Protein AF-0000000074132620 (afdb_homodimer)

Organism: Ligilactobacillus salivarius (strain UCC118) (NCBI:txid362948)

Nearest PDB structures (foldseek):
  7tdz-assembly1_U  TM=5.163E-01  e=5.380E+00  Xenopus laevis

Radius of gyration: 16.06 Å; Cα contacts (8 Å, |Δi|>4): 235; chains: 2; bounding box: 28×54×44 Å

Sequence (168 aa):
MLFGHILFGTMALIGAFLLEVGFRKDFQELNLIQRLGIIFTIVGMFATVAMGIYLAGNVLSAAFVAVIGILLVGFLVVPSKAKNMLFGHILFGTMALIGAFLLEVGFRKDFQELNLIQRLGIIFTIVGMFATVAMGIYLAGNVLSAAFVAVIGILLVGFLVVPSKAKN

Secondary structure (DSSP, 8-state):
-HHHHHHHHHHHHHHHHHHHHHHTTTGGGS-HHHHHHHHHHHHHHHHHHHHHHHHTT-HHHHHHHHHHHHHHHHHHHSPP----/-HHHHHHHHHHHHHHHHHHHHHHTTTGGGS-HHHHHHHHHHHHHHHHHHHHHHHHTT-HHHHHHHHHHHHHHHHHHHSPP----

pLDDT: mean 94.24, std 10.62, range [35.78, 98.88]

Solvent-accessible surface area (backbone atoms only — not comparable to full-atom values): 8338 Å² total; per-residue (Å²): 110,68,64,56,28,52,51,22,45,48,38,20,52,52,8,44,52,29,38,44,68,47,34,30,82,48,42,88,75,47,53,71,52,37,47,48,8,54,48,32,27,40,49,10,46,25,49,18,52,18,42,50,36,38,74,73,67,39,57,67,63,13,51,52,40,38,50,51,34,52,48,52,52,51,58,36,74,42,80,58,82,71,84,124,109,67,63,54,28,54,51,22,45,48,38,20,52,52,9,43,52,29,39,45,68,47,34,30,84,48,43,88,75,47,54,71,54,38,46,49,8,53,49,32,27,40,48,11,46,26,48,18,53,17,42,50,35,37,74,73,67,39,57,68,62,14,50,52,41,37,51,52,33,53,50,52,53,51,56,38,72,41,80,58,84,70,85,125

Structure (mmCIF, N/CA/C/O backbone):
data_AF-0000000074132620-model_v1
#
loop_
_entity.id
_entity.type
_entity.pdbx_description
1 polymer 'Na+-transporting malonate decarboxylase, carboxybiotin decarboxylase subunit, madB'
#
loop_
_atom_site.group_PDB
_atom_site.id
_atom_site.type_symbol
_atom_site.label_atom_id
_atom_site.label_alt_id
_atom_site.label_comp_id
_atom_site.label_asym_id
_atom_site.label_entity_id
_atom_site.label_seq_id
_atom_site.pdbx_PDB_ins_code
_atom_site.Cartn_x
_atom_site.Cartn_y
_atom_site.Cartn_z
_atom_site.occupancy
_atom_site.B_iso_or_equiv
_atom_site.auth_seq_id
_atom_site.auth_comp_id
_atom_site.auth_asym_id
_atom_site.auth_atom_id
_atom_site.pdbx_PDB_model_num
ATOM 1 N N . MET A 1 1 ? -12.086 -15.453 -9.445 1 79.12 1 MET A N 1
ATOM 2 C CA . MET A 1 1 ? -11.281 -15.203 -8.25 1 79.12 1 MET A CA 1
ATOM 3 C C . MET A 1 1 ? -9.969 -14.531 -8.609 1 79.12 1 MET A C 1
ATOM 5 O O . MET A 1 1 ? -9.602 -13.508 -8.023 1 79.12 1 MET A O 1
ATOM 9 N N . LEU A 1 2 ? -9.391 -14.812 -9.664 1 83.94 2 LEU A N 1
ATOM 10 C CA . LEU A 1 2 ? -8.188 -14.164 -10.18 1 83.94 2 LEU A CA 1
ATOM 11 C C . LEU A 1 2 ? -8.469 -12.711 -10.531 1 83.94 2 LEU A C 1
ATOM 13 O O . LEU A 1 2 ? -7.656 -11.828 -10.242 1 83.94 2 LEU A O 1
ATOM 17 N N . PHE A 1 3 ? -9.609 -12.508 -11 1 90.69 3 PHE A N 1
ATOM 18 C CA . PHE A 1 3 ? -9.984 -11.148 -11.375 1 90.69 3 PHE A CA 1
ATOM 19 C C . PHE A 1 3 ? -9.992 -10.227 -10.156 1 90.69 3 PHE A C 1
ATOM 21 O O . PHE A 1 3 ? -9.539 -9.086 -10.234 1 90.69 3 PHE A O 1
ATOM 28 N N . GLY A 1 4 ? -10.492 -10.695 -9.055 1 91.38 4 GLY A N 1
ATOM 29 C CA . GLY A 1 4 ? -10.516 -9.906 -7.832 1 91.38 4 GLY A CA 1
ATOM 30 C C . GLY A 1 4 ? -9.125 -9.547 -7.324 1 91.38 4 GLY A C 1
ATOM 31 O O . GLY A 1 4 ? -8.891 -8.422 -6.879 1 91.38 4 GLY A O 1
ATOM 32 N N . HIS A 1 5 ? -8.25 -10.508 -7.461 1 92.25 5 HIS A N 1
ATOM 33 C CA . HIS A 1 5 ? -6.871 -10.266 -7.059 1 92.25 5 HIS A CA 1
ATOM 34 C C . HIS A 1 5 ? -6.246 -9.148 -7.887 1 92.25 5 HIS A C 1
ATOM 36 O O . HIS A 1 5 ? -5.613 -8.242 -7.336 1 92.25 5 HIS A O 1
ATOM 42 N N . ILE A 1 6 ? -6.504 -9.133 -9.156 1 91.5 6 ILE A N 1
ATOM 43 C CA . ILE A 1 6 ? -5.949 -8.125 -10.055 1 91.5 6 ILE A CA 1
ATOM 44 C C . ILE A 1 6 ? -6.578 -6.77 -9.766 1 91.5 6 ILE A C 1
ATOM 46 O O . ILE A 1 6 ? -5.887 -5.75 -9.734 1 91.5 6 ILE A O 1
ATOM 50 N N . LEU A 1 7 ? -7.828 -6.871 -9.555 1 95.56 7 LEU A N 1
ATOM 51 C CA . LEU A 1 7 ? -8.562 -5.637 -9.289 1 95.56 7 LEU A CA 1
ATOM 52 C C . LEU A 1 7 ? -8.039 -4.953 -8.031 1 95.56 7 LEU A C 1
ATOM 54 O O . LEU A 1 7 ? -7.676 -3.775 -8.062 1 95.56 7 LEU A O 1
ATOM 58 N N . PHE A 1 8 ? -7.914 -5.551 -6.984 1 97.25 8 PHE A N 1
ATOM 59 C CA . PHE A 1 8 ? -7.539 -4.953 -5.707 1 97.25 8 PHE A CA 1
ATOM 60 C C . PHE A 1 8 ? -6.043 -4.668 -5.66 1 97.25 8 PHE A C 1
ATOM 62 O O . PHE A 1 8 ? -5.605 -3.709 -5.02 1 97.25 8 PHE A O 1
ATOM 69 N N . GLY A 1 9 ? -5.285 -5.504 -6.359 1 96.69 9 GLY A N 1
ATOM 70 C CA . GLY A 1 9 ? -3.879 -5.164 -6.52 1 96.69 9 GLY A CA 1
ATOM 71 C C . GLY A 1 9 ? -3.662 -3.844 -7.234 1 96.69 9 GLY A C 1
ATOM 72 O O . GLY A 1 9 ? -2.803 -3.053 -6.836 1 96.69 9 GLY A O 1
ATOM 73 N N . THR A 1 10 ? -4.465 -3.611 -8.281 1 96.62 10 THR A N 1
ATOM 74 C CA . THR A 1 10 ? -4.398 -2.354 -9.016 1 96.62 10 THR A CA 1
ATOM 75 C C . THR A 1 10 ? -4.844 -1.188 -8.141 1 96.62 10 THR A C 1
ATOM 77 O O . THR A 1 10 ? -4.246 -0.111 -8.18 1 96.62 10 THR A O 1
ATOM 80 N N . MET A 1 11 ? -5.863 -1.424 -7.402 1 98.25 11 MET A N 1
ATOM 81 C CA . MET A 1 11 ? -6.312 -0.398 -6.465 1 98.25 11 MET A CA 1
ATOM 82 C C . MET A 1 11 ? -5.188 -0.002 -5.516 1 98.25 11 MET A C 1
ATOM 84 O O . MET A 1 11 ? -4.988 1.184 -5.242 1 98.25 11 MET A O 1
ATOM 88 N N . ALA A 1 12 ? -4.449 -0.933 -5.012 1 98.56 12 ALA A N 1
ATOM 89 C CA . ALA A 1 12 ? -3.334 -0.648 -4.113 1 98.56 12 ALA A CA 1
ATOM 90 C C . ALA A 1 12 ? -2.258 0.17 -4.82 1 98.56 12 ALA A C 1
ATOM 92 O O . ALA A 1 12 ? -1.659 1.068 -4.223 1 98.56 12 ALA A O 1
ATOM 93 N N . LEU A 1 13 ? -2.059 -0.143 -6.094 1 98 13 LEU A N 1
ATOM 94 C CA . LEU A 1 13 ? -1.062 0.603 -6.852 1 98 13 LEU A CA 1
ATOM 95 C C . LEU A 1 13 ? -1.517 2.039 -7.082 1 98 13 LEU A C 1
ATOM 97 O O . LEU A 1 13 ? -0.717 2.973 -6.98 1 98 13 LEU A O 1
ATOM 101 N N . ILE A 1 14 ? -2.764 2.205 -7.402 1 98.5 14 ILE A N 1
ATOM 102 C CA . ILE A 1 14 ? -3.318 3.549 -7.539 1 98.5 14 ILE A CA 1
ATOM 103 C C . ILE A 1 14 ? -3.191 4.293 -6.211 1 98.5 14 ILE A C 1
ATOM 105 O O . ILE A 1 14 ? -2.832 5.473 -6.188 1 98.5 14 ILE A O 1
ATOM 109 N N . GLY A 1 15 ? -3.434 3.594 -5.117 1 98.62 15 GLY A N 1
ATOM 110 C CA . GLY A 1 15 ? -3.24 4.172 -3.795 1 98.62 15 GLY A CA 1
ATOM 111 C C . GLY A 1 15 ? -1.825 4.664 -3.561 1 98.62 15 GLY A C 1
ATOM 112 O O . GLY A 1 15 ? -1.623 5.766 -3.045 1 98.62 15 GLY A O 1
ATOM 113 N N . ALA A 1 16 ? -0.883 3.941 -4 1 98.5 16 ALA A N 1
ATOM 114 C CA . ALA A 1 16 ? 0.516 4.336 -3.857 1 98.5 16 ALA A CA 1
ATOM 115 C C . ALA A 1 16 ? 0.809 5.609 -4.648 1 98.5 16 ALA A C 1
ATOM 117 O O . ALA A 1 16 ? 1.547 6.48 -4.184 1 98.5 16 ALA A O 1
ATOM 118 N N . PHE A 1 17 ? 0.235 5.715 -5.801 1 98.56 17 PHE A N 1
ATOM 119 C CA . PHE A 1 17 ? 0.416 6.93 -6.586 1 98.56 17 PHE A CA 1
ATOM 120 C C . PHE A 1 17 ? -0.243 8.117 -5.898 1 98.56 17 PHE A C 1
ATOM 122 O O . PHE A 1 17 ? 0.309 9.227 -5.891 1 98.56 17 PHE A O 1
ATOM 129 N N . LEU A 1 18 ? -1.372 7.914 -5.355 1 98.69 18 LEU A N 1
ATOM 130 C CA . LEU A 1 18 ? -2.055 8.984 -4.633 1 98.69 18 LEU A CA 1
ATOM 131 C C . LEU A 1 18 ? -1.272 9.375 -3.387 1 98.69 18 LEU A C 1
ATOM 133 O O . LEU A 1 18 ? -1.251 10.555 -3.012 1 98.69 18 LEU A O 1
ATOM 137 N N . LEU A 1 19 ? -0.708 8.398 -2.738 1 98.56 19 LEU A N 1
ATOM 138 C CA . LEU A 1 19 ? 0.168 8.734 -1.621 1 98.56 19 LEU A CA 1
ATOM 139 C C . LEU A 1 19 ? 1.312 9.633 -2.078 1 98.56 19 LEU A C 1
ATOM 141 O O . LEU A 1 19 ? 1.648 10.609 -1.4 1 98.56 19 LEU A O 1
ATOM 145 N N . GLU A 1 20 ? 1.907 9.273 -3.174 1 98.12 20 GLU A N 1
ATOM 146 C CA . GLU A 1 20 ? 2.984 10.086 -3.725 1 98.12 20 GLU A CA 1
ATOM 147 C C . GLU A 1 20 ? 2.512 11.508 -3.998 1 98.12 20 GLU A C 1
ATOM 149 O O . GLU A 1 20 ? 3.105 12.477 -3.508 1 98.12 20 GLU A O 1
ATOM 154 N N . VAL A 1 21 ? 1.439 11.664 -4.707 1 97.62 21 VAL A N 1
ATOM 155 C CA . VAL A 1 21 ? 0.947 12.984 -5.102 1 97.62 21 VAL A CA 1
ATOM 156 C C . VAL A 1 21 ? 0.441 13.734 -3.869 1 97.62 21 VAL A C 1
ATOM 158 O O . VAL A 1 21 ? 0.673 14.938 -3.73 1 97.62 21 VAL A O 1
ATOM 161 N N . GLY A 1 22 ? -0.175 13.094 -2.994 1 97.88 22 GLY A N 1
ATOM 162 C CA . GLY A 1 22 ? -0.774 13.711 -1.819 1 97.88 22 GLY A CA 1
ATOM 163 C C . GLY A 1 22 ? 0.251 14.195 -0.813 1 97.88 22 GLY A C 1
ATOM 164 O O . GLY A 1 22 ? 0.034 15.203 -0.135 1 97.88 22 GLY A O 1
ATOM 165 N N . PHE A 1 23 ? 1.348 13.445 -0.75 1 97.69 23 PHE A N 1
ATOM 166 C CA . PHE A 1 23 ? 2.246 13.75 0.356 1 97.69 23 PHE A CA 1
ATOM 167 C C . PHE A 1 23 ? 3.559 14.328 -0.159 1 97.69 23 PHE A C 1
ATOM 169 O O . PHE A 1 23 ? 4.461 14.633 0.625 1 97.69 23 PHE A O 1
ATOM 176 N N . ARG A 1 24 ? 3.646 14.531 -1.395 1 97.12 24 ARG A N 1
ATOM 177 C CA . ARG A 1 24 ? 4.875 15.008 -2.023 1 97.12 24 ARG A CA 1
ATOM 178 C C . ARG A 1 24 ? 5.352 16.312 -1.385 1 97.12 24 ARG A C 1
ATOM 180 O O . ARG A 1 24 ? 6.52 16.422 -1.011 1 97.12 24 ARG A O 1
ATOM 187 N N . LYS A 1 25 ? 4.516 17.219 -1.194 1 95.31 25 LYS A N 1
ATOM 188 C CA . LYS A 1 25 ? 4.906 18.547 -0.695 1 95.31 25 LYS A CA 1
ATOM 189 C C . LYS A 1 25 ? 4.945 18.562 0.831 1 95.31 25 LYS A C 1
ATOM 191 O O . LYS A 1 25 ? 5.582 19.422 1.43 1 95.31 25 LYS A O 1
ATOM 196 N N . ASP A 1 26 ? 4.285 17.594 1.45 1 95.56 26 ASP A N 1
ATOM 197 C CA . ASP A 1 26 ? 4.141 17.578 2.902 1 95.56 26 ASP A CA 1
ATOM 198 C C . ASP A 1 26 ? 5.094 16.562 3.541 1 95.56 26 ASP A C 1
ATOM 200 O O . ASP A 1 26 ? 5.203 16.5 4.77 1 95.56 26 ASP A O 1
ATOM 204 N N . PHE A 1 27 ? 5.828 15.867 2.773 1 96.75 27 PHE A N 1
ATOM 205 C CA . PHE A 1 27 ? 6.547 14.695 3.262 1 96.75 27 PHE A CA 1
ATOM 206 C C . PHE A 1 27 ? 7.543 15.086 4.348 1 96.75 27 PHE A C 1
ATOM 208 O O . PHE A 1 27 ? 7.672 14.391 5.359 1 96.75 27 PHE A O 1
ATOM 215 N N . GLN A 1 28 ? 8.25 16.219 4.195 1 95.94 28 GLN A N 1
ATOM 216 C CA . GLN A 1 28 ? 9.289 16.625 5.129 1 95.94 28 GLN A CA 1
ATOM 217 C C . GLN A 1 28 ? 8.688 17.094 6.453 1 95.94 28 GLN A C 1
ATOM 219 O O . GLN A 1 28 ? 9.398 17.25 7.445 1 95.94 28 GLN A O 1
ATOM 224 N N . GLU A 1 29 ? 7.383 17.344 6.484 1 95.75 29 GLU A N 1
ATOM 225 C CA . GLU A 1 29 ? 6.707 17.797 7.691 1 95.75 29 GLU A CA 1
ATOM 226 C C . GLU A 1 29 ? 6.113 16.641 8.477 1 95.75 29 GLU A C 1
ATOM 228 O O . GLU A 1 29 ? 5.703 16.797 9.625 1 95.75 29 GLU A O 1
ATOM 233 N N . LEU A 1 30 ? 6.129 15.492 7.883 1 96.75 30 LEU A N 1
ATOM 234 C CA . LEU A 1 30 ? 5.586 14.305 8.531 1 96.75 30 LEU A CA 1
ATOM 235 C C . LEU A 1 30 ? 6.52 13.812 9.633 1 96.75 30 LEU A C 1
ATOM 237 O O . LEU A 1 30 ? 7.727 14.07 9.586 1 96.75 30 LEU A O 1
ATOM 241 N N . ASN A 1 31 ? 5.934 13.188 10.602 1 97.75 31 ASN A N 1
ATOM 242 C CA . ASN A 1 31 ? 6.766 12.539 11.609 1 97.75 31 ASN A CA 1
ATOM 243 C C . ASN A 1 31 ? 7.359 11.234 11.086 1 97.75 31 ASN A C 1
ATOM 245 O O . ASN A 1 31 ? 7.055 10.805 9.969 1 97.75 31 ASN A O 1
ATOM 249 N N . LEU A 1 32 ? 8.195 10.57 11.875 1 98.12 32 LEU A N 1
ATOM 250 C CA . LEU A 1 32 ? 8.961 9.406 11.438 1 98.12 32 LEU A CA 1
ATOM 251 C C . LEU A 1 32 ? 8.031 8.242 11.109 1 98.12 32 LEU A C 1
ATOM 253 O O . LEU A 1 32 ? 8.219 7.562 10.094 1 98.12 32 LEU A O 1
ATOM 257 N N . ILE A 1 33 ? 7.059 7.996 11.883 1 98.69 33 ILE A N 1
ATOM 258 C CA . ILE A 1 33 ? 6.148 6.871 11.695 1 98.69 33 ILE A CA 1
ATOM 259 C C . ILE A 1 33 ? 5.363 7.051 10.398 1 98.69 33 ILE A C 1
ATOM 261 O O . ILE A 1 33 ? 5.184 6.098 9.633 1 98.69 33 ILE A O 1
ATOM 265 N N . GLN A 1 34 ? 4.902 8.211 10.195 1 98.62 34 GLN A N 1
ATOM 266 C CA . GLN A 1 34 ? 4.188 8.531 8.961 1 98.62 34 GLN A CA 1
ATOM 267 C C . GLN A 1 34 ? 5.082 8.344 7.742 1 98.62 34 GLN A C 1
ATOM 269 O O . GLN A 1 34 ? 4.672 7.734 6.754 1 98.62 34 GLN A O 1
ATOM 274 N N . ARG A 1 35 ? 6.273 8.797 7.809 1 98.56 35 ARG A N 1
ATOM 275 C CA . ARG A 1 35 ? 7.203 8.672 6.691 1 98.56 35 ARG A CA 1
ATOM 276 C C . ARG A 1 35 ? 7.535 7.211 6.414 1 98.56 35 ARG A C 1
ATOM 278 O O . ARG A 1 35 ? 7.52 6.77 5.262 1 98.56 35 ARG A O 1
ATOM 285 N N . LEU A 1 36 ? 7.812 6.5 7.383 1 98.62 36 LEU A N 1
ATOM 286 C CA . LEU A 1 36 ? 8.141 5.086 7.223 1 98.62 36 LEU A CA 1
ATOM 287 C C . LEU A 1 36 ? 6.934 4.309 6.699 1 98.62 36 LEU A C 1
ATOM 289 O O . LEU A 1 36 ? 7.086 3.381 5.902 1 98.62 36 LEU A O 1
ATOM 293 N N . GLY A 1 37 ? 5.738 4.672 7.191 1 98.81 37 GLY A N 1
ATOM 294 C CA . GLY A 1 37 ? 4.539 4.023 6.68 1 98.81 37 GLY A CA 1
ATOM 295 C C . GLY A 1 37 ? 4.383 4.16 5.176 1 98.81 37 GLY A C 1
ATOM 296 O O . GLY A 1 37 ? 4.129 3.172 4.484 1 98.81 37 GLY A O 1
ATOM 297 N N . ILE A 1 38 ? 4.574 5.348 4.75 1 98.88 38 ILE A N 1
ATOM 298 C CA . ILE A 1 38 ? 4.422 5.617 3.322 1 98.88 38 ILE A CA 1
ATOM 299 C C . ILE A 1 38 ? 5.535 4.914 2.545 1 98.88 38 ILE A C 1
ATOM 301 O O . ILE A 1 38 ? 5.27 4.227 1.558 1 98.88 38 ILE A O 1
ATOM 305 N N . ILE A 1 39 ? 6.758 5.023 2.998 1 98.81 39 ILE A N 1
ATOM 306 C CA . ILE A 1 39 ? 7.898 4.445 2.295 1 98.81 39 ILE A CA 1
ATOM 307 C C . ILE A 1 39 ? 7.781 2.924 2.283 1 98.81 39 ILE A C 1
ATOM 309 O O . ILE A 1 39 ? 7.953 2.291 1.239 1 98.81 39 ILE A O 1
ATOM 313 N N . PHE A 1 40 ? 7.516 2.258 3.391 1 98.81 40 PHE A N 1
ATOM 314 C CA . PHE A 1 40 ? 7.395 0.806 3.453 1 98.81 40 PHE A CA 1
ATOM 315 C C . PHE A 1 40 ? 6.289 0.312 2.529 1 98.81 40 PHE A C 1
ATOM 317 O O . PHE A 1 40 ? 6.438 -0.721 1.874 1 98.81 40 PHE A O 1
ATOM 324 N N . THR A 1 41 ? 5.188 1.052 2.523 1 98.81 41 THR A N 1
ATOM 325 C CA . THR A 1 41 ? 4.07 0.643 1.676 1 98.81 41 THR A CA 1
ATOM 326 C C . THR A 1 41 ? 4.461 0.703 0.202 1 98.81 41 THR A C 1
ATOM 328 O O . THR A 1 41 ? 4.254 -0.259 -0.541 1 98.81 41 THR A O 1
ATOM 331 N N . ILE A 1 42 ? 5.059 1.811 -0.248 1 98.69 42 ILE A N 1
ATOM 332 C CA . ILE A 1 42 ? 5.402 1.986 -1.655 1 98.69 42 ILE A CA 1
ATOM 333 C C . ILE A 1 42 ? 6.512 1.011 -2.043 1 98.69 42 ILE A C 1
ATOM 335 O O . ILE A 1 42 ? 6.383 0.277 -3.025 1 98.69 42 ILE A O 1
ATOM 339 N N . VAL A 1 43 ? 7.594 0.909 -1.276 1 98.62 43 VAL A N 1
ATOM 340 C CA . VAL A 1 43 ? 8.695 0.002 -1.579 1 98.62 43 VAL A CA 1
ATOM 341 C C . VAL A 1 43 ? 8.203 -1.441 -1.549 1 98.62 43 VAL A C 1
ATOM 343 O O . VAL A 1 43 ? 8.477 -2.219 -2.465 1 98.62 43 VAL A O 1
ATOM 346 N N . GLY A 1 44 ? 7.496 -1.785 -0.486 1 98.56 44 GLY A N 1
ATOM 347 C CA . GLY A 1 44 ? 6.988 -3.141 -0.363 1 98.56 44 GLY A CA 1
ATOM 348 C C . GLY A 1 44 ? 6.07 -3.539 -1.504 1 98.56 44 GLY A C 1
ATOM 349 O O . GLY A 1 44 ? 6.184 -4.645 -2.039 1 98.56 44 GLY A O 1
ATOM 350 N N . MET A 1 45 ? 5.195 -2.646 -1.849 1 98.31 45 MET A N 1
ATOM 351 C CA . MET A 1 45 ? 4.219 -2.932 -2.896 1 98.31 45 MET A CA 1
ATOM 352 C C . MET A 1 45 ? 4.906 -3.088 -4.25 1 98.31 45 MET A C 1
ATOM 354 O O . MET A 1 45 ? 4.707 -4.09 -4.941 1 98.31 45 MET A O 1
ATOM 358 N N . PHE A 1 46 ? 5.699 -2.25 -4.688 1 98.5 46 PHE A N 1
ATOM 359 C CA . PHE A 1 46 ? 6.309 -2.289 -6.012 1 98.5 46 PHE A CA 1
ATOM 360 C C . PHE A 1 46 ? 7.348 -3.398 -6.098 1 98.5 46 PHE A C 1
ATOM 362 O O . PHE A 1 46 ? 7.477 -4.059 -7.133 1 98.5 46 PHE A O 1
ATOM 369 N N . ALA A 1 47 ? 8.094 -3.568 -4.996 1 98.25 47 ALA A N 1
ATOM 370 C CA . ALA A 1 47 ? 9.07 -4.652 -5.008 1 98.25 47 ALA A CA 1
ATOM 371 C C . ALA A 1 47 ? 8.391 -6.012 -5.09 1 98.25 47 ALA A C 1
ATOM 373 O O . ALA A 1 47 ? 8.82 -6.887 -5.84 1 98.25 47 ALA A O 1
ATOM 374 N N . THR A 1 48 ? 7.301 -6.234 -4.305 1 97.31 48 THR A N 1
ATOM 375 C CA . THR A 1 48 ? 6.629 -7.527 -4.336 1 97.31 48 THR A CA 1
ATOM 376 C C . THR A 1 48 ? 5.973 -7.762 -5.695 1 97.31 48 THR A C 1
ATOM 378 O O . THR A 1 48 ? 5.98 -8.883 -6.211 1 97.31 48 THR A O 1
ATOM 381 N N . VAL A 1 49 ? 5.336 -6.754 -6.32 1 96.88 49 VAL A N 1
ATOM 382 C CA . VAL A 1 49 ? 4.746 -6.879 -7.652 1 96.88 49 VAL A CA 1
ATOM 383 C C . VAL A 1 49 ? 5.84 -7.199 -8.672 1 96.88 49 VAL A C 1
ATOM 385 O O . VAL A 1 49 ? 5.68 -8.102 -9.5 1 96.88 49 VAL A O 1
ATOM 388 N N . ALA A 1 50 ? 6.988 -6.488 -8.641 1 97.75 50 ALA A N 1
ATOM 389 C CA . ALA A 1 50 ? 8.102 -6.746 -9.555 1 97.75 50 ALA A CA 1
ATOM 390 C C . ALA A 1 50 ? 8.586 -8.188 -9.43 1 97.75 50 ALA A C 1
ATOM 392 O O . ALA A 1 50 ? 8.836 -8.852 -10.438 1 97.75 50 ALA A O 1
ATOM 393 N N . MET A 1 51 ? 8.68 -8.641 -8.227 1 96.56 51 MET A N 1
ATOM 394 C CA . MET A 1 51 ? 9.133 -10.008 -8 1 96.56 51 MET A CA 1
ATOM 395 C C . MET A 1 51 ? 8.117 -11.016 -8.523 1 96.56 51 MET A C 1
ATOM 397 O O . MET A 1 51 ? 8.492 -12.047 -9.078 1 96.56 51 MET A O 1
ATOM 401 N N . GLY A 1 52 ? 6.852 -10.711 -8.352 1 93.06 52 GLY A N 1
ATOM 402 C CA . GLY A 1 52 ? 5.824 -11.57 -8.922 1 93.06 52 GLY A CA 1
ATOM 403 C C . GLY A 1 52 ? 5.883 -11.648 -10.43 1 93.06 52 GLY A C 1
ATOM 404 O O . GLY A 1 52 ? 5.773 -12.727 -11.008 1 93.06 52 GLY A O 1
ATOM 405 N N . ILE A 1 53 ? 6.066 -10.578 -11.047 1 94.75 53 ILE A N 1
ATOM 406 C CA . ILE A 1 53 ? 6.148 -10.5 -12.5 1 94.75 53 ILE A CA 1
ATOM 407 C C . ILE A 1 53 ? 7.398 -11.234 -12.984 1 94.75 53 ILE A C 1
ATOM 409 O O . ILE A 1 53 ? 7.359 -11.945 -13.984 1 94.75 53 ILE A O 1
ATOM 413 N N . TYR A 1 54 ? 8.398 -11.078 -12.25 1 96.06 54 TYR A N 1
ATOM 414 C CA . TYR A 1 54 ? 9.641 -11.781 -12.562 1 96.06 54 TYR A CA 1
ATOM 415 C C . TYR A 1 54 ? 9.445 -13.289 -12.516 1 96.06 54 TYR A C 1
ATOM 417 O O . TYR A 1 54 ? 9.875 -14.008 -13.422 1 96.06 54 TYR A O 1
ATOM 425 N N . LEU A 1 55 ? 8.766 -13.781 -11.508 1 93.25 55 LEU A N 1
ATOM 426 C CA . LEU A 1 55 ? 8.508 -15.203 -11.328 1 93.25 55 LEU A CA 1
ATOM 427 C C . LEU A 1 55 ? 7.594 -15.734 -12.43 1 93.25 55 LEU A C 1
ATOM 429 O O . LEU A 1 55 ? 7.652 -16.922 -12.773 1 93.25 55 LEU A O 1
ATOM 433 N N . ALA A 1 56 ? 6.793 -14.844 -12.953 1 92.69 56 ALA A N 1
ATOM 434 C CA . ALA A 1 56 ? 5.91 -15.227 -14.055 1 92.69 56 ALA A CA 1
ATOM 435 C C . ALA A 1 56 ? 6.672 -15.25 -15.375 1 92.69 56 ALA A C 1
ATOM 437 O O . ALA A 1 56 ? 6.109 -15.609 -16.422 1 92.69 56 ALA A O 1
ATOM 438 N N . GLY A 1 57 ? 7.938 -14.703 -15.422 1 95.19 57 GLY A N 1
ATOM 439 C CA . GLY A 1 57 ? 8.805 -14.891 -16.578 1 95.19 57 GLY A CA 1
ATOM 440 C C . GLY A 1 57 ? 8.969 -13.633 -17.406 1 95.19 57 GLY A C 1
ATOM 441 O O . GLY A 1 57 ? 9.555 -13.672 -18.484 1 95.19 57 GLY A O 1
ATOM 442 N N . ASN A 1 58 ? 8.43 -12.562 -16.984 1 97.38 58 ASN A N 1
ATOM 443 C CA . ASN A 1 58 ? 8.523 -11.312 -17.734 1 97.38 58 ASN A CA 1
ATOM 444 C C . ASN A 1 58 ? 9.508 -10.344 -17.094 1 97.38 58 ASN A C 1
ATOM 446 O O . ASN A 1 58 ? 9.109 -9.461 -16.328 1 97.38 58 ASN A O 1
ATOM 450 N N . VAL A 1 59 ? 10.781 -10.398 -17.438 1 97.25 59 VAL A N 1
ATOM 451 C CA . VAL A 1 59 ? 11.875 -9.672 -16.812 1 97.25 59 VAL A CA 1
ATOM 452 C C . VAL A 1 59 ? 11.75 -8.18 -17.109 1 97.25 59 VAL A C 1
ATOM 454 O O . VAL A 1 59 ? 11.953 -7.344 -16.219 1 97.25 59 VAL A O 1
ATOM 457 N N . LEU A 1 60 ? 11.398 -7.895 -18.312 1 98 60 LEU A N 1
ATOM 458 C CA . LEU A 1 60 ? 11.312 -6.492 -18.703 1 98 60 LEU A CA 1
ATOM 459 C C . LEU A 1 60 ? 10.211 -5.777 -17.938 1 98 60 LEU A C 1
ATOM 461 O O . LEU A 1 60 ? 10.414 -4.672 -17.422 1 98 60 LEU A O 1
ATOM 465 N N . SER A 1 61 ? 9.062 -6.336 -17.828 1 98.25 61 SER A N 1
ATOM 466 C CA . SER A 1 61 ? 7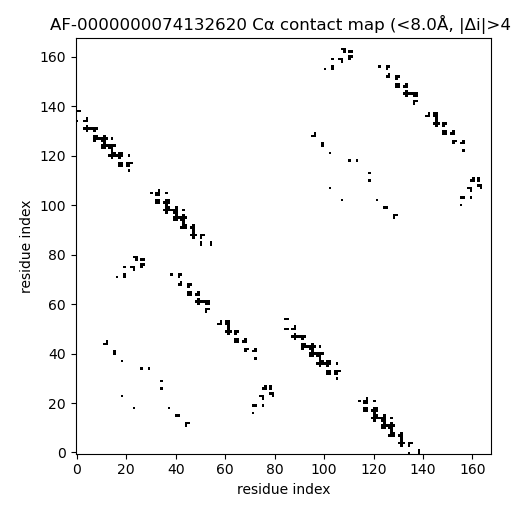.965 -5.75 -17.062 1 98.25 61 SER A CA 1
ATOM 467 C C . SER A 1 61 ? 8.32 -5.625 -15.586 1 98.25 61 SER A C 1
ATOM 469 O O . SER A 1 61 ? 7.977 -4.633 -14.945 1 98.25 61 SER A O 1
ATOM 471 N N . ALA A 1 62 ? 9.031 -6.629 -15.039 1 98.06 62 ALA A N 1
ATOM 472 C CA . ALA A 1 62 ? 9.477 -6.582 -13.648 1 98.06 62 ALA A CA 1
ATOM 473 C C . ALA A 1 62 ? 10.391 -5.387 -13.406 1 98.06 62 ALA A C 1
ATOM 475 O O . ALA A 1 62 ? 10.227 -4.664 -12.422 1 98.06 62 ALA A O 1
ATOM 476 N N . ALA A 1 63 ? 11.352 -5.242 -14.336 1 98.5 63 ALA A N 1
ATOM 477 C CA . ALA A 1 63 ? 12.289 -4.125 -14.234 1 98.5 63 ALA A CA 1
ATOM 478 C C . ALA A 1 63 ? 11.555 -2.787 -14.281 1 98.5 63 ALA A C 1
ATOM 480 O O . ALA A 1 63 ? 11.859 -1.88 -13.508 1 98.5 63 ALA A O 1
ATOM 481 N N . PHE A 1 64 ? 10.625 -2.674 -15.219 1 98.62 64 PHE A N 1
ATOM 482 C CA . PHE A 1 64 ? 9.867 -1.441 -15.383 1 98.62 64 PHE A CA 1
ATOM 483 C C . PHE A 1 64 ? 9.133 -1.09 -14.094 1 98.62 64 PHE A C 1
ATOM 485 O O . PHE A 1 64 ? 9.172 0.056 -13.641 1 98.62 64 PHE A O 1
ATOM 492 N N . VAL A 1 65 ? 8.492 -2.02 -13.477 1 98.19 65 VAL A N 1
ATOM 493 C CA . VAL A 1 65 ? 7.727 -1.797 -12.25 1 98.19 65 VAL A CA 1
ATOM 494 C C . VAL A 1 65 ? 8.672 -1.425 -11.109 1 98.19 65 VAL A C 1
ATOM 496 O O . VAL A 1 65 ? 8.375 -0.53 -10.32 1 98.19 65 VAL A O 1
ATOM 499 N N . ALA A 1 66 ? 9.805 -2.098 -10.992 1 98.56 66 ALA A N 1
ATOM 500 C CA . ALA A 1 66 ? 10.789 -1.789 -9.961 1 98.56 66 ALA A CA 1
ATOM 501 C C . ALA A 1 66 ? 11.281 -0.351 -10.086 1 98.56 66 ALA A C 1
ATOM 503 O O . ALA A 1 66 ? 11.406 0.359 -9.086 1 98.56 66 ALA A O 1
ATOM 504 N N . VAL A 1 67 ? 11.523 0.083 -11.312 1 98.69 67 VAL A N 1
ATOM 505 C CA . VAL A 1 67 ? 12.031 1.431 -11.562 1 98.69 67 VAL A CA 1
ATOM 506 C C . VAL A 1 67 ? 10.977 2.459 -11.148 1 98.69 67 VAL A C 1
ATOM 508 O O . VAL A 1 67 ? 11.305 3.48 -10.539 1 98.69 67 VAL A O 1
ATOM 511 N N . ILE A 1 68 ? 9.711 2.221 -11.453 1 98.69 68 ILE A N 1
ATOM 512 C CA . ILE A 1 68 ? 8.641 3.123 -11.047 1 98.69 68 ILE A CA 1
ATOM 513 C C . ILE A 1 68 ? 8.625 3.266 -9.531 1 98.69 68 ILE A C 1
ATOM 515 O O . ILE A 1 68 ? 8.555 4.379 -9.008 1 98.69 68 ILE A O 1
ATOM 519 N N . GLY A 1 69 ? 8.688 2.113 -8.781 1 98.5 69 GLY A N 1
ATOM 520 C CA . GLY A 1 69 ? 8.734 2.164 -7.332 1 98.5 69 GLY A CA 1
ATOM 521 C C . GLY A 1 69 ? 9.891 2.986 -6.797 1 98.5 69 GLY A C 1
ATOM 522 O O . GLY A 1 69 ? 9.711 3.805 -5.891 1 98.5 69 GLY A O 1
ATOM 523 N N . ILE A 1 70 ? 11.078 2.836 -7.371 1 98.5 70 ILE A N 1
ATOM 524 C CA . ILE A 1 70 ? 12.273 3.562 -6.965 1 98.5 70 ILE A CA 1
ATOM 525 C C . ILE A 1 70 ? 12.086 5.055 -7.215 1 98.5 70 ILE A C 1
ATOM 527 O O . ILE A 1 70 ? 12.398 5.883 -6.359 1 98.5 70 ILE A O 1
ATOM 531 N N . LEU A 1 71 ? 11.523 5.414 -8.336 1 98.12 71 LEU A N 1
ATOM 532 C CA . LEU A 1 71 ? 11.312 6.816 -8.688 1 98.12 71 LEU A CA 1
ATOM 533 C C . LEU A 1 71 ? 10.297 7.457 -7.742 1 98.12 71 LEU A C 1
ATOM 535 O O . LEU A 1 71 ? 10.477 8.602 -7.32 1 98.12 71 LEU A O 1
ATOM 539 N N . LEU A 1 72 ? 9.258 6.75 -7.445 1 98.25 72 LEU A N 1
ATOM 540 C CA . LEU A 1 72 ? 8.242 7.293 -6.543 1 98.25 72 LEU A CA 1
ATOM 541 C C . LEU A 1 72 ? 8.852 7.617 -5.18 1 98.25 72 LEU A C 1
ATOM 543 O O . LEU A 1 72 ? 8.625 8.695 -4.637 1 98.25 72 LEU A O 1
ATOM 547 N N . VAL A 1 73 ? 9.633 6.691 -4.656 1 98.12 73 VAL A N 1
ATOM 548 C CA . VAL A 1 73 ? 10.266 6.918 -3.361 1 98.12 73 VAL A CA 1
ATOM 549 C C . VAL A 1 73 ? 11.289 8.047 -3.475 1 98.12 73 VAL A C 1
ATOM 551 O O . VAL A 1 73 ? 11.352 8.93 -2.615 1 98.12 73 VAL A O 1
ATOM 554 N N . GLY A 1 74 ? 12.078 8.047 -4.473 1 97.31 74 GLY A N 1
ATOM 555 C CA . GLY A 1 74 ? 13.047 9.109 -4.68 1 97.31 74 GLY A CA 1
ATOM 556 C C . GLY A 1 74 ? 12.414 10.484 -4.723 1 97.31 74 GLY A C 1
ATOM 557 O O . GLY A 1 74 ? 12.875 11.414 -4.051 1 97.31 74 GLY A O 1
ATOM 558 N N . PHE A 1 75 ? 11.336 10.609 -5.477 1 96.31 75 PHE A N 1
ATOM 559 C CA . PHE A 1 75 ? 10.641 11.883 -5.602 1 96.31 75 PHE A CA 1
ATOM 560 C C . PHE A 1 75 ? 10.047 12.305 -4.262 1 96.31 75 PHE A C 1
ATOM 562 O O . PHE A 1 75 ? 9.977 13.5 -3.957 1 96.31 75 PHE A O 1
ATOM 569 N N . LEU A 1 76 ? 9.656 11.328 -3.559 1 96 76 LEU A N 1
ATOM 570 C CA . LEU A 1 76 ? 9.023 11.609 -2.275 1 96 76 LEU A CA 1
ATOM 571 C C . LEU A 1 76 ? 10.047 12.117 -1.264 1 96 76 LEU A C 1
ATOM 573 O O . LEU A 1 76 ? 9.773 13.055 -0.514 1 96 76 LEU A O 1
ATOM 577 N N . VAL A 1 77 ? 11.242 11.555 -1.241 1 95.88 77 VAL A N 1
ATOM 578 C CA . VAL A 1 77 ? 12.164 11.82 -0.146 1 95.88 77 VAL A CA 1
ATOM 579 C C . VAL A 1 77 ? 13 13.062 -0.466 1 95.88 77 VAL A C 1
ATOM 581 O O . VAL A 1 77 ? 13.625 13.641 0.423 1 95.88 77 VAL A O 1
ATOM 584 N N . VAL A 1 78 ? 13.008 13.414 -1.718 1 93.5 78 VAL A N 1
ATOM 585 C CA . VAL A 1 78 ? 13.719 14.633 -2.094 1 93.5 78 VAL A CA 1
ATOM 586 C C . VAL A 1 78 ? 12.852 15.852 -1.79 1 93.5 78 VAL A C 1
ATOM 588 O O . VAL A 1 78 ? 11.695 15.922 -2.221 1 93.5 78 VAL A O 1
ATOM 591 N N . PRO A 1 79 ? 13.398 1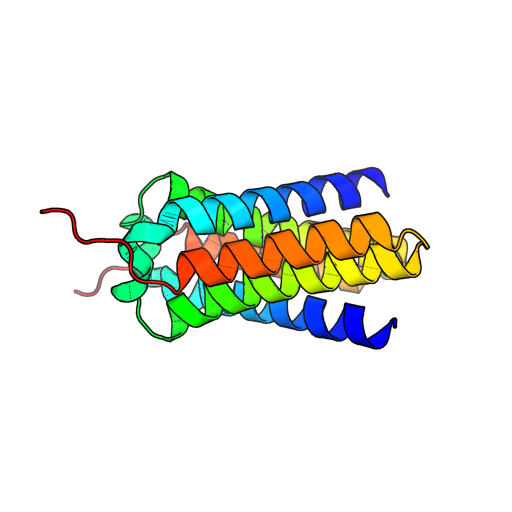6.812 -1.006 1 88.06 79 PRO A N 1
ATOM 592 C C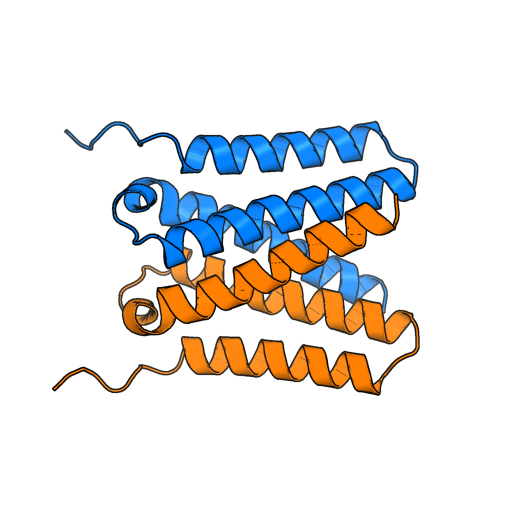A . PRO A 1 79 ? 12.602 18 -0.665 1 88.06 79 PRO A CA 1
ATOM 593 C C . PRO A 1 79 ? 12.109 18.75 -1.897 1 88.06 79 PRO A C 1
ATOM 595 O O . PRO A 1 79 ? 12.836 18.875 -2.887 1 88.06 79 PRO A O 1
ATOM 598 N N . SER A 1 80 ? 10.852 18.891 -1.852 1 80.62 80 SER A N 1
ATOM 599 C CA . SER A 1 80 ? 10.258 19.656 -2.936 1 80.62 80 SER A CA 1
ATOM 600 C C . SER A 1 80 ? 10.648 21.141 -2.842 1 80.62 80 SER A C 1
ATOM 602 O O . SER A 1 80 ? 10.82 21.672 -1.743 1 80.62 80 SER A O 1
ATOM 604 N N . LYS A 1 81 ? 11.242 21.781 -3.918 1 65.44 81 LYS A N 1
ATOM 605 C CA . LYS A 1 81 ? 11.578 23.203 -3.941 1 65.44 81 LYS A CA 1
ATOM 606 C C . LYS A 1 81 ? 10.461 24.047 -3.346 1 65.44 81 LYS A C 1
ATOM 608 O O . LYS A 1 81 ? 9.289 23.859 -3.676 1 65.44 81 LYS A O 1
ATOM 613 N N . ALA A 1 82 ? 10.609 24.609 -2.094 1 52.78 82 ALA A N 1
ATOM 614 C CA . ALA A 1 82 ? 9.812 25.562 -1.329 1 52.78 82 ALA A CA 1
ATOM 615 C C . ALA A 1 82 ? 9.047 26.5 -2.254 1 52.78 82 ALA A C 1
ATOM 617 O O . ALA A 1 82 ? 9.469 26.75 -3.385 1 52.78 82 ALA A O 1
ATOM 618 N N . LYS A 1 83 ? 7.602 26.547 -2.086 1 50 83 LYS A N 1
ATOM 619 C CA . LYS A 1 83 ? 6.867 27.719 -2.523 1 50 83 LYS A CA 1
ATOM 620 C C . LYS A 1 83 ? 7.609 29 -2.154 1 50 83 LYS A C 1
ATOM 622 O O . LYS A 1 83 ? 7.895 29.25 -0.979 1 50 83 LYS A O 1
ATOM 627 N N . ASN A 1 84 ? 8.516 29.594 -2.814 1 36.59 84 ASN A N 1
ATOM 628 C CA . ASN A 1 84 ? 8.555 31.031 -2.643 1 36.59 84 ASN A CA 1
ATOM 629 C C . ASN A 1 84 ? 7.156 31.641 -2.709 1 36.59 84 ASN A C 1
ATOM 631 O O . ASN A 1 84 ? 6.344 31.25 -3.551 1 36.59 84 ASN A O 1
ATOM 635 N N . MET B 1 1 ? 13.359 -16.781 -5.031 1 78.88 1 MET B N 1
ATOM 636 C CA . MET B 1 1 ? 12.516 -15.766 -5.648 1 78.88 1 MET B CA 1
ATOM 637 C C . MET B 1 1 ? 11.172 -15.656 -4.934 1 78.88 1 MET B C 1
ATOM 639 O O . MET B 1 1 ? 10.75 -14.562 -4.57 1 78.88 1 MET B O 1
ATOM 643 N N . LEU B 1 2 ? 10.656 -16.688 -4.449 1 83.94 2 LEU B N 1
ATOM 644 C CA . LEU B 1 2 ? 9.445 -16.703 -3.641 1 83.94 2 LEU B CA 1
ATOM 645 C C . LEU B 1 2 ? 9.672 -16 -2.305 1 83.94 2 LEU B C 1
ATOM 647 O O . LEU B 1 2 ? 8.812 -15.242 -1.841 1 83.94 2 LEU B O 1
ATOM 651 N N . PHE B 1 3 ? 10.812 -16.172 -1.827 1 90.19 3 PHE B N 1
ATOM 652 C CA . PHE B 1 3 ? 11.141 -15.555 -0.546 1 90.19 3 PHE B CA 1
ATOM 653 C C . PHE B 1 3 ? 11.078 -14.031 -0.641 1 90.19 3 PHE B C 1
ATOM 655 O O . PHE B 1 3 ? 10.578 -13.367 0.266 1 90.19 3 PHE B O 1
ATOM 662 N N . GLY B 1 4 ? 11.57 -13.484 -1.706 1 91.38 4 GLY B N 1
ATOM 663 C CA . GLY B 1 4 ? 11.531 -12.047 -1.903 1 91.38 4 GLY B CA 1
ATOM 664 C C . GLY B 1 4 ? 10.117 -11.492 -1.993 1 91.38 4 GLY B C 1
ATOM 665 O O . GLY B 1 4 ? 9.828 -10.43 -1.436 1 91.38 4 GLY B O 1
ATOM 666 N N . HIS B 1 5 ? 9.289 -12.25 -2.666 1 92.25 5 HIS B N 1
ATOM 667 C CA . HIS B 1 5 ? 7.895 -11.852 -2.77 1 92.25 5 HIS B CA 1
ATOM 668 C C . HIS B 1 5 ? 7.238 -11.781 -1.395 1 92.25 5 HIS B C 1
ATOM 670 O O . HIS B 1 5 ? 6.555 -10.805 -1.078 1 92.25 5 HIS B O 1
ATOM 676 N N . ILE B 1 6 ? 7.523 -12.734 -0.544 1 91.69 6 ILE B N 1
ATOM 677 C CA . ILE B 1 6 ? 6.945 -12.781 0.793 1 91.69 6 ILE B CA 1
ATOM 678 C C . ILE B 1 6 ? 7.508 -11.648 1.646 1 91.69 6 ILE B C 1
ATOM 680 O O . ILE B 1 6 ? 6.773 -10.992 2.385 1 91.69 6 ILE B O 1
ATOM 684 N N . LEU B 1 7 ? 8.766 -11.508 1.478 1 95.69 7 LEU B N 1
ATOM 685 C CA . LEU B 1 7 ? 9.438 -10.477 2.26 1 95.69 7 LEU B CA 1
ATO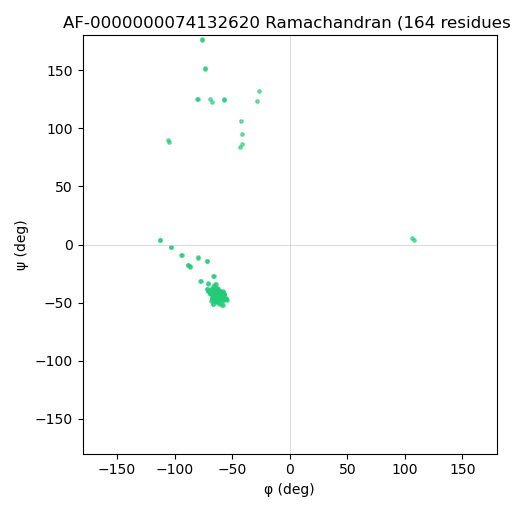M 686 C C . LEU B 1 7 ? 8.867 -9.102 1.951 1 95.69 7 LEU B C 1
ATOM 688 O O . LEU B 1 7 ? 8.453 -8.375 2.861 1 95.69 7 LEU B O 1
ATOM 692 N N . PHE B 1 8 ? 8.734 -8.703 0.804 1 97.31 8 PHE B N 1
ATOM 693 C CA . PHE B 1 8 ? 8.312 -7.363 0.42 1 97.31 8 PHE B CA 1
ATOM 694 C C . PHE B 1 8 ? 6.801 -7.207 0.577 1 97.31 8 PHE B C 1
ATOM 696 O O . PHE B 1 8 ? 6.312 -6.113 0.878 1 97.31 8 PHE B O 1
ATOM 703 N N . GLY B 1 9 ? 6.098 -8.312 0.38 1 96.75 9 GLY B N 1
ATOM 704 C CA . GLY B 1 9 ? 4.684 -8.281 0.719 1 96.75 9 GLY B CA 1
ATOM 705 C C . GLY B 1 9 ? 4.43 -7.973 2.182 1 96.75 9 GLY B C 1
ATOM 706 O O . GLY B 1 9 ? 3.531 -7.195 2.512 1 96.75 9 GLY B O 1
ATOM 707 N N . THR B 1 10 ? 5.242 -8.578 3.047 1 96.69 10 THR B N 1
ATOM 708 C CA . THR B 1 10 ? 5.141 -8.328 4.48 1 96.69 10 THR B CA 1
ATOM 709 C C . THR B 1 10 ? 5.516 -6.883 4.801 1 96.69 10 THR B C 1
ATOM 711 O O . THR B 1 10 ? 4.871 -6.238 5.629 1 96.69 10 THR B O 1
ATOM 714 N N . MET B 1 11 ? 6.523 -6.426 4.168 1 98.25 11 MET B N 1
ATOM 715 C CA . MET B 1 11 ? 6.91 -5.027 4.344 1 98.25 11 MET B CA 1
ATOM 716 C C . MET B 1 11 ? 5.75 -4.098 4.004 1 98.25 11 MET B C 1
ATOM 718 O O . MET B 1 11 ? 5.496 -3.125 4.719 1 98.25 11 MET B O 1
ATOM 722 N N . ALA B 1 12 ? 5.043 -4.355 2.953 1 98.56 12 ALA B N 1
ATOM 723 C CA . ALA B 1 12 ? 3.896 -3.535 2.564 1 98.56 12 ALA B CA 1
ATOM 724 C C . ALA B 1 12 ? 2.801 -3.586 3.627 1 98.56 12 ALA B C 1
ATOM 726 O O . ALA B 1 12 ? 2.152 -2.576 3.906 1 98.56 12 ALA B O 1
ATOM 727 N N . LEU B 1 13 ? 2.641 -4.77 4.211 1 97.94 13 LEU B N 1
ATOM 728 C CA . LEU B 1 13 ? 1.631 -4.902 5.258 1 97.94 13 LEU B CA 1
ATOM 729 C C . LEU B 1 13 ? 2.031 -4.121 6.504 1 97.94 13 LEU B C 1
ATOM 731 O O . LEU B 1 13 ? 1.193 -3.467 7.129 1 97.94 13 LEU B O 1
ATOM 735 N N . ILE B 1 14 ? 3.277 -4.199 6.863 1 98.5 14 ILE B N 1
ATOM 736 C CA . ILE B 1 14 ? 3.779 -3.406 7.98 1 98.5 14 ILE B CA 1
ATOM 737 C C . ILE B 1 14 ? 3.596 -1.92 7.684 1 98.5 14 ILE B C 1
ATOM 739 O O . ILE B 1 14 ? 3.189 -1.151 8.555 1 98.5 14 ILE B O 1
ATOM 743 N N . GLY B 1 15 ? 3.846 -1.535 6.441 1 98.62 15 GLY B N 1
ATOM 744 C CA . GLY B 1 15 ? 3.605 -0.166 6.016 1 98.62 15 GLY B CA 1
ATOM 745 C C . GLY B 1 15 ? 2.168 0.276 6.211 1 98.62 15 GLY B C 1
ATOM 746 O O . GLY B 1 15 ? 1.913 1.376 6.707 1 98.62 15 GLY B O 1
ATOM 747 N N . ALA B 1 16 ? 1.265 -0.575 5.934 1 98.5 16 ALA B N 1
ATOM 748 C CA . ALA B 1 16 ? -0.151 -0.264 6.113 1 98.5 16 ALA B CA 1
ATOM 749 C C . ALA B 1 16 ? -0.481 -0.051 7.59 1 98.5 16 ALA B C 1
ATOM 751 O O . ALA B 1 16 ? -1.264 0.837 7.934 1 98.5 16 ALA B O 1
ATOM 752 N N . PHE B 1 17 ? 0.106 -0.833 8.43 1 98.5 17 PHE B N 1
ATOM 753 C CA . PHE B 1 17 ? -0.107 -0.647 9.859 1 98.5 17 PHE B CA 1
ATOM 754 C C . PHE B 1 17 ? 0.492 0.674 10.328 1 98.5 17 PHE B C 1
ATOM 756 O O . PHE B 1 17 ? -0.1 1.372 11.156 1 98.5 17 PHE B O 1
ATOM 763 N N . LEU B 1 18 ? 1.613 1 9.836 1 98.69 18 LEU B N 1
ATOM 764 C CA . LEU B 1 18 ? 2.238 2.27 10.188 1 98.69 18 LEU B CA 1
ATOM 765 C C . LEU B 1 18 ? 1.418 3.443 9.664 1 98.69 18 LEU B C 1
ATOM 767 O O . LEU B 1 18 ? 1.341 4.492 10.305 1 98.69 18 LEU B O 1
ATOM 771 N N . LEU B 1 19 ? 0.882 3.277 8.484 1 98.62 19 LEU B N 1
ATOM 772 C CA . LEU B 1 19 ? -0.031 4.305 7.992 1 98.62 19 LEU B CA 1
ATOM 773 C C . LEU B 1 19 ? -1.198 4.496 8.953 1 98.62 19 LEU B C 1
ATOM 775 O O . LEU B 1 19 ? -1.585 5.629 9.25 1 98.62 19 LEU B O 1
ATOM 779 N N . GLU B 1 20 ? -1.744 3.4 9.391 1 98.19 20 GLU B N 1
ATOM 780 C CA . GLU B 1 20 ? -2.84 3.469 10.352 1 98.19 20 GLU B CA 1
ATOM 781 C C . GLU B 1 20 ? -2.416 4.203 11.617 1 98.19 20 GLU B C 1
ATOM 783 O O . GLU B 1 20 ? -3.055 5.176 12.023 1 98.19 20 GLU B O 1
ATOM 788 N N . VAL B 1 21 ? -1.337 3.82 12.211 1 97.62 21 VAL B N 1
ATOM 789 C CA . VAL B 1 21 ? -0.885 4.398 13.469 1 97.62 21 VAL B CA 1
ATOM 790 C C . VAL B 1 21 ? -0.437 5.84 13.25 1 97.62 21 VAL B C 1
ATOM 792 O O . VAL B 1 21 ? -0.716 6.719 14.07 1 97.62 21 VAL B O 1
ATOM 795 N N . GLY B 1 22 ? 0.175 6.113 12.211 1 97.88 22 GLY B N 1
ATOM 796 C CA . GLY B 1 22 ? 0.723 7.43 11.914 1 97.88 22 GLY B CA 1
ATOM 797 C C . GLY B 1 22 ? -0.342 8.469 11.617 1 97.88 22 GLY B C 1
ATOM 798 O O . GLY B 1 22 ? -0.178 9.641 11.945 1 97.88 22 GLY B O 1
ATOM 799 N N . PHE B 1 23 ? -1.405 7.98 10.984 1 97.69 23 PHE B N 1
ATOM 800 C CA . PHE B 1 23 ? -2.338 8.984 10.484 1 97.69 23 PHE B CA 1
ATOM 801 C C . PHE B 1 23 ? -3.662 8.914 11.234 1 97.69 23 PHE B C 1
ATOM 803 O O . PHE B 1 23 ? -4.586 9.68 10.945 1 97.69 23 PHE B O 1
ATOM 810 N N . ARG B 1 24 ? -3.744 8.086 12.195 1 97.12 24 ARG B N 1
ATOM 811 C CA . ARG B 1 24 ? -4.98 7.867 12.938 1 97.12 24 ARG B CA 1
ATOM 812 C C . ARG B 1 24 ? -5.52 9.18 13.508 1 97.12 24 ARG B C 1
ATOM 814 O O . ARG B 1 24 ? -6.699 9.492 13.344 1 97.12 24 ARG B O 1
ATOM 821 N N . LYS B 1 25 ? -4.727 9.961 14.094 1 95.31 25 LYS B N 1
ATOM 822 C CA . LYS B 1 25 ? -5.176 11.18 14.758 1 95.31 25 LYS B CA 1
ATOM 823 C C . LYS B 1 25 ? -5.25 12.352 13.781 1 95.31 25 LYS B C 1
ATOM 825 O O . LYS B 1 25 ? -5.941 13.336 14.039 1 95.31 25 LYS B O 1
ATOM 830 N N . ASP B 1 26 ? -4.555 12.227 12.656 1 95.56 26 ASP B N 1
ATOM 831 C CA . ASP B 1 26 ? -4.438 13.328 11.711 1 95.56 26 ASP B CA 1
ATOM 832 C C . ASP B 1 26 ? -5.359 13.117 10.508 1 95.56 26 ASP B C 1
ATOM 834 O O . ASP B 1 26 ? -5.484 14 9.656 1 95.56 26 ASP B O 1
ATOM 838 N N . PHE B 1 27 ? -6.055 12.047 10.453 1 96.75 27 PHE B N 1
ATOM 839 C CA . PHE B 1 27 ? -6.734 11.625 9.234 1 96.75 27 PHE B CA 1
ATOM 840 C C . PHE B 1 27 ? -7.762 12.664 8.805 1 96.75 27 PHE B C 1
ATOM 842 O O . PHE B 1 27 ? -7.879 12.969 7.613 1 96.75 27 PHE B O 1
A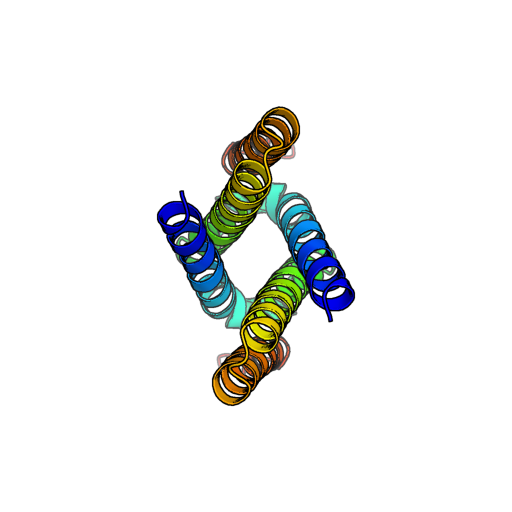TOM 849 N N . GLN B 1 28 ? -8.508 13.258 9.734 1 95.88 28 GLN B N 1
ATOM 850 C CA . GLN B 1 28 ? -9.586 14.195 9.422 1 95.88 28 GLN B CA 1
ATOM 851 C C . GLN B 1 28 ? -9.023 15.523 8.922 1 95.88 28 GLN B C 1
ATOM 853 O O . GLN B 1 28 ? -9.758 16.344 8.359 1 95.88 28 GLN B O 1
ATOM 858 N N . GLU B 1 29 ? -7.73 15.75 9.109 1 95.75 29 GLU B N 1
ATOM 859 C CA . GLU B 1 29 ? -7.094 16.984 8.68 1 95.75 29 GLU B CA 1
ATOM 860 C C . GLU B 1 29 ? -6.469 16.844 7.301 1 95.75 29 GLU B C 1
ATOM 862 O O . GLU B 1 29 ? -6.078 17.844 6.68 1 95.75 29 GLU B O 1
ATOM 867 N N . LEU B 1 30 ? -6.43 15.664 6.824 1 96.75 30 LEU B N 1
ATOM 868 C CA . LEU B 1 30 ? -5.855 15.398 5.512 1 96.75 30 LEU B CA 1
ATOM 869 C C . LEU B 1 30 ? -6.789 15.875 4.402 1 96.75 30 LEU B C 1
ATOM 871 O O . LEU B 1 30 ? -8 15.961 4.605 1 96.75 30 LEU B O 1
ATOM 875 N N . ASN B 1 31 ? -6.184 16.234 3.314 1 97.75 31 ASN B N 1
ATOM 876 C CA . ASN B 1 31 ? -7.012 16.547 2.152 1 97.75 31 ASN B CA 1
ATOM 877 C C . ASN B 1 31 ? -7.539 15.266 1.491 1 97.75 31 ASN B C 1
ATOM 879 O O . ASN B 1 31 ? -7.188 14.164 1.898 1 97.75 31 ASN B O 1
ATOM 883 N N . LEU B 1 32 ? -8.367 15.398 0.471 1 98.12 32 LEU B N 1
ATOM 884 C CA . LEU B 1 32 ? -9.07 14.273 -0.136 1 98.12 32 LEU B CA 1
ATOM 885 C C . LEU B 1 32 ? -8.094 13.305 -0.789 1 98.12 32 LEU B C 1
ATOM 887 O O . LEU B 1 32 ? -8.234 12.086 -0.648 1 98.12 32 LEU B O 1
ATOM 891 N N . ILE B 1 33 ? -7.129 13.773 -1.471 1 98.69 33 ILE B N 1
ATOM 892 C CA . ILE B 1 33 ? -6.176 12.938 -2.189 1 98.69 33 ILE B CA 1
ATOM 893 C C . ILE B 1 33 ? -5.367 12.102 -1.194 1 98.69 33 ILE B C 1
ATOM 895 O O . ILE B 1 33 ? -5.137 10.914 -1.417 1 98.69 33 ILE B O 1
ATOM 899 N N . GLN B 1 34 ? -4.949 12.719 -0.17 1 98.69 34 GLN B N 1
ATOM 900 C CA . GLN B 1 34 ? -4.223 12.023 0.883 1 98.69 34 GLN B CA 1
ATOM 901 C C . GLN B 1 34 ? -5.086 10.938 1.521 1 98.69 34 GLN B C 1
ATOM 903 O O . GLN B 1 34 ? -4.633 9.805 1.713 1 98.69 34 GLN B O 1
ATOM 908 N N . ARG B 1 35 ? -6.297 11.234 1.8 1 98.56 35 ARG B N 1
ATOM 909 C CA . ARG B 1 35 ? -7.199 10.266 2.418 1 98.56 35 ARG B CA 1
ATOM 910 C C . ARG B 1 35 ? -7.469 9.094 1.481 1 98.56 35 ARG B C 1
ATOM 912 O O . ARG B 1 35 ? -7.41 7.934 1.896 1 98.56 35 ARG B O 1
ATOM 919 N N . LEU B 1 36 ? -7.742 9.367 0.312 1 98.62 36 LEU B N 1
ATOM 920 C CA . LEU B 1 36 ? -8.008 8.312 -0.661 1 98.62 36 LEU B CA 1
ATOM 921 C C . LEU B 1 36 ? -6.762 7.465 -0.892 1 98.62 36 LEU B C 1
ATOM 923 O O . LEU B 1 36 ? -6.863 6.25 -1.079 1 98.62 36 LEU B O 1
ATOM 927 N N . GLY B 1 37 ? -5.594 8.117 -0.92 1 98.81 37 GLY B N 1
ATOM 928 C CA . GLY B 1 37 ? -4.363 7.355 -1.06 1 98.81 37 GLY B CA 1
ATOM 929 C C . GLY B 1 37 ? -4.18 6.309 0.023 1 98.81 37 GLY B C 1
ATOM 930 O O . GLY B 1 37 ? -3.873 5.152 -0.27 1 98.81 37 GLY B O 1
ATOM 931 N N . ILE B 1 38 ? -4.406 6.754 1.204 1 98.88 38 ILE B N 1
ATOM 932 C CA . ILE B 1 38 ? -4.238 5.848 2.336 1 98.88 38 ILE B CA 1
ATOM 933 C C . ILE B 1 38 ? -5.305 4.758 2.287 1 98.88 38 ILE B C 1
ATOM 935 O O . ILE B 1 38 ? -4.992 3.57 2.41 1 98.88 38 ILE B O 1
ATOM 939 N N . ILE B 1 39 ? -6.543 5.125 2.049 1 98.81 39 ILE B N 1
ATOM 940 C CA . ILE B 1 39 ? -7.648 4.168 2.049 1 98.81 39 ILE B CA 1
ATOM 941 C C . ILE B 1 39 ? -7.469 3.176 0.902 1 98.81 39 ILE B C 1
ATOM 943 O O . ILE B 1 39 ? -7.598 1.966 1.096 1 98.81 39 ILE B O 1
ATOM 947 N N . PHE B 1 40 ? -7.199 3.58 -0.326 1 98.75 40 PHE B N 1
ATOM 948 C CA . PHE B 1 40 ? -7.02 2.688 -1.466 1 98.75 40 PHE B CA 1
ATOM 949 C C . PHE B 1 40 ? -5.875 1.717 -1.219 1 98.75 40 PHE B C 1
ATOM 951 O O . PHE B 1 40 ? -5.961 0.541 -1.579 1 98.75 40 PHE B O 1
ATOM 958 N N . THR B 1 41 ? -4.801 2.246 -0.635 1 98.81 41 THR B N 1
ATOM 959 C CA . THR B 1 41 ? -3.652 1.389 -0.365 1 98.81 41 THR B CA 1
ATOM 960 C C . THR B 1 41 ? -4.02 0.291 0.629 1 98.81 41 THR B C 1
ATOM 962 O O . THR B 1 41 ? -3.756 -0.889 0.384 1 98.81 41 THR B O 1
ATOM 965 N N . ILE B 1 42 ? -4.656 0.643 1.763 1 98.69 42 ILE B N 1
ATOM 966 C CA . ILE B 1 42 ? -4.977 -0.324 2.807 1 98.69 42 ILE B CA 1
ATOM 967 C C . ILE B 1 42 ? -6.035 -1.3 2.297 1 98.69 42 ILE B C 1
ATOM 969 O O . ILE B 1 42 ? -5.859 -2.518 2.381 1 98.69 42 ILE B O 1
ATOM 973 N N . VAL B 1 43 ? -7.125 -0.828 1.688 1 98.62 43 VAL B N 1
ATOM 974 C CA . VAL B 1 43 ? -8.188 -1.693 1.18 1 98.62 43 VAL B CA 1
ATOM 975 C C . VAL B 1 43 ? -7.633 -2.592 0.075 1 98.62 43 VAL B C 1
ATOM 977 O O . VAL B 1 43 ? -7.863 -3.803 0.077 1 98.62 43 VAL B O 1
ATOM 980 N N . GLY B 1 44 ? -6.938 -1.976 -0.87 1 98.56 44 GLY B N 1
ATOM 981 C CA . GLY B 1 44 ? -6.375 -2.744 -1.968 1 98.56 44 GLY B CA 1
ATOM 982 C C . GLY B 1 44 ? -5.422 -3.83 -1.509 1 98.56 44 GLY B C 1
ATOM 983 O O . GLY B 1 44 ? -5.477 -4.961 -1.995 1 98.56 44 GLY B O 1
ATOM 984 N N . MET B 1 45 ? -4.578 -3.467 -0.583 1 98.31 45 MET B N 1
ATOM 985 C CA . MET B 1 45 ? -3.568 -4.406 -0.099 1 98.31 45 MET B CA 1
ATOM 986 C C . MET B 1 45 ? -4.219 -5.566 0.648 1 98.31 45 MET B C 1
ATOM 988 O O . MET B 1 45 ? -3.965 -6.73 0.337 1 98.31 45 MET B O 1
ATOM 992 N N . PHE B 1 46 ? -5.039 -5.398 1.558 1 98.5 46 PHE B N 1
ATOM 993 C CA . PHE B 1 46 ? -5.621 -6.453 2.379 1 98.5 46 PHE B CA 1
ATOM 994 C C . PHE B 1 46 ? -6.613 -7.281 1.572 1 98.5 46 PHE B C 1
ATOM 996 O O . PHE B 1 46 ? -6.695 -8.5 1.74 1 98.5 46 PHE B O 1
ATOM 1003 N N . ALA B 1 47 ? -7.371 -6.594 0.71 1 98.19 47 ALA B N 1
ATOM 1004 C CA . ALA B 1 47 ? -8.305 -7.344 -0.126 1 98.19 47 ALA B CA 1
ATOM 1005 C C . ALA B 1 47 ? -7.555 -8.266 -1.09 1 98.19 47 ALA B C 1
ATOM 1007 O O . ALA B 1 47 ? -7.934 -9.422 -1.269 1 98.19 47 ALA B O 1
ATOM 1008 N N . THR B 1 48 ? -6.484 -7.766 -1.765 1 97.25 48 THR B N 1
ATOM 1009 C CA . THR B 1 48 ? -5.754 -8.602 -2.709 1 97.25 48 THR B CA 1
ATOM 1010 C C . THR B 1 48 ? -5.062 -9.758 -1.988 1 97.25 48 THR B C 1
ATOM 1012 O O . THR B 1 48 ? -5.02 -10.875 -2.498 1 97.25 48 THR B O 1
ATOM 1015 N N . VAL B 1 49 ? -4.457 -9.547 -0.791 1 96.81 49 VAL B N 1
ATOM 1016 C CA . VAL B 1 49 ? -3.838 -10.617 -0.009 1 96.81 49 VAL B CA 1
ATOM 1017 C C . VAL B 1 49 ? -4.891 -11.648 0.39 1 96.81 49 VAL B C 1
ATOM 1019 O O . VAL B 1 49 ? -4.676 -12.852 0.247 1 96.81 49 VAL B O 1
ATOM 1022 N N . ALA B 1 50 ? -6.066 -11.211 0.885 1 97.69 50 ALA B N 1
ATOM 1023 C CA . ALA B 1 50 ? -7.148 -12.117 1.262 1 97.69 50 ALA B CA 1
ATOM 1024 C C . ALA B 1 50 ? -7.574 -12.984 0.079 1 97.69 50 ALA B C 1
ATOM 1026 O O . ALA B 1 50 ? -7.77 -14.195 0.225 1 97.69 50 ALA B O 1
ATOM 1027 N N . MET B 1 51 ? -7.68 -12.375 -1.046 1 96.44 51 MET B N 1
ATOM 1028 C CA . MET B 1 51 ? -8.078 -13.109 -2.244 1 96.44 51 MET B CA 1
ATOM 1029 C C . MET B 1 51 ? -7.004 -14.117 -2.645 1 96.44 51 MET B C 1
ATOM 1031 O O . MET B 1 51 ? -7.32 -15.227 -3.082 1 96.44 51 MET B O 1
ATOM 1035 N N . GLY B 1 52 ? -5.75 -13.727 -2.516 1 92.81 52 GLY B N 1
ATOM 1036 C CA . GLY B 1 52 ? -4.676 -14.672 -2.775 1 92.81 52 GLY B CA 1
ATOM 1037 C C . GLY B 1 52 ? -4.699 -15.875 -1.851 1 92.81 52 GLY B C 1
ATOM 1038 O O . GLY B 1 52 ? -4.535 -17.016 -2.297 1 92.81 52 GLY B O 1
ATOM 1039 N N . ILE B 1 53 ? -4.934 -15.648 -0.639 1 94.62 53 ILE B N 1
ATOM 1040 C CA . ILE B 1 53 ? -4.992 -16.703 0.362 1 94.62 53 ILE B CA 1
ATOM 1041 C C . ILE B 1 53 ? -6.199 -17.609 0.093 1 94.62 53 ILE B C 1
ATOM 1043 O O . ILE B 1 53 ? -6.105 -18.828 0.201 1 94.62 53 ILE B O 1
ATOM 1047 N N . TYR B 1 54 ? -7.203 -16.984 -0.284 1 96 54 TYR B N 1
ATOM 1048 C CA . TYR B 1 54 ? -8.406 -17.734 -0.637 1 96 54 TYR B CA 1
ATOM 1049 C C . TYR B 1 54 ? -8.141 -18.672 -1.813 1 96 54 TYR B C 1
ATOM 1051 O O . TYR B 1 54 ? -8.523 -19.844 -1.783 1 96 54 TYR B O 1
ATOM 1059 N N . LEU B 1 55 ? -7.477 -18.188 -2.824 1 93.06 55 LEU B N 1
ATOM 1060 C CA . LEU B 1 55 ? -7.164 -18.953 -4.02 1 93.06 55 LEU B CA 1
ATOM 1061 C C . LEU B 1 55 ? -6.207 -20.109 -3.693 1 93.06 55 LEU B C 1
ATOM 1063 O O . LEU B 1 55 ? -6.207 -21.141 -4.371 1 93.06 55 LEU B O 1
ATOM 1067 N N . ALA B 1 56 ? -5.43 -19.891 -2.654 1 92.62 56 ALA B N 1
ATOM 1068 C CA . ALA B 1 56 ? -4.516 -20.938 -2.209 1 92.62 56 ALA B CA 1
ATOM 1069 C C . ALA B 1 56 ? -5.246 -22 -1.38 1 92.62 56 ALA B C 1
ATOM 1071 O O . ALA B 1 56 ? -4.648 -22.984 -0.96 1 92.62 56 ALA B O 1
ATOM 1072 N N . GLY B 1 57 ? -6.547 -21.719 -0.975 1 95.19 57 GLY B N 1
ATOM 1073 C CA . GLY B 1 57 ? -7.387 -22.75 -0.38 1 95.19 57 GLY B CA 1
ATOM 1074 C C . GLY B 1 57 ? -7.574 -22.578 1.115 1 95.19 57 GLY B C 1
ATOM 1075 O O . GLY B 1 57 ? -8.141 -23.453 1.78 1 95.19 57 GLY B O 1
ATOM 1076 N N . ASN B 1 58 ? -7.086 -21.531 1.672 1 97.31 58 ASN B N 1
ATOM 1077 C CA . ASN B 1 58 ? -7.215 -21.312 3.107 1 97.31 58 ASN B CA 1
ATOM 1078 C C . ASN B 1 58 ? -8.258 -20.234 3.41 1 97.31 58 ASN B C 1
ATOM 1080 O O . ASN B 1 58 ? -7.91 -19.062 3.6 1 97.31 58 ASN B O 1
ATOM 1084 N N . VAL B 1 59 ? -9.516 -20.594 3.578 1 97.19 59 VAL B N 1
ATOM 1085 C CA . VAL B 1 59 ? -10.656 -19.688 3.697 1 97.19 59 VAL B CA 1
ATOM 1086 C C . VAL B 1 59 ? -10.586 -18.938 5.023 1 97.19 59 VAL B C 1
ATOM 1088 O O . VAL B 1 59 ? -10.844 -17.734 5.078 1 97.19 59 VAL B O 1
ATOM 1091 N N . LEU B 1 60 ? -10.227 -19.641 6.035 1 98 60 LEU B N 1
ATOM 1092 C CA . LEU B 1 60 ? -10.195 -19.031 7.355 1 98 60 LEU B CA 1
ATOM 1093 C C . LEU B 1 60 ? -9.141 -17.922 7.414 1 98 60 LEU B C 1
ATOM 1095 O O . LEU B 1 60 ? -9.406 -16.828 7.914 1 98 60 LEU B O 1
ATOM 1099 N N . SER B 1 61 ? -7.961 -18.156 6.934 1 98.19 61 SER B N 1
ATOM 1100 C CA . SER B 1 61 ? -6.91 -17.141 6.898 1 98.19 61 SER B CA 1
ATOM 1101 C C . SER B 1 61 ? -7.309 -15.961 6.027 1 98.19 61 SER B C 1
ATOM 1103 O O . SER B 1 61 ? -7.02 -14.812 6.367 1 98.19 61 SER B O 1
ATOM 1105 N N . ALA B 1 62 ? -7.969 -16.234 4.895 1 98.06 62 ALA B N 1
ATOM 1106 C CA . ALA B 1 62 ? -8.445 -15.164 4.016 1 98.06 62 ALA B CA 1
ATOM 1107 C C . ALA B 1 62 ? -9.422 -14.242 4.742 1 98.06 62 ALA B C 1
ATOM 1109 O O . ALA B 1 62 ? -9.312 -13.016 4.656 1 98.06 62 ALA B O 1
ATOM 1110 N N . ALA B 1 63 ? -10.367 -14.906 5.449 1 98.5 63 ALA B N 1
ATOM 1111 C CA . ALA B 1 63 ? -11.359 -14.141 6.203 1 98.5 63 ALA B CA 1
ATOM 1112 C C . ALA B 1 63 ? -10.688 -13.273 7.27 1 98.5 63 ALA B C 1
ATOM 1114 O O . ALA B 1 63 ? -11.039 -12.109 7.441 1 98.5 63 ALA B O 1
ATOM 1115 N N . PHE B 1 64 ? -9.742 -13.867 7.992 1 98.62 64 PHE B N 1
ATOM 1116 C CA . PHE B 1 64 ? -9.031 -13.148 9.047 1 98.62 64 PHE B CA 1
ATOM 1117 C C . PHE B 1 64 ? -8.344 -11.906 8.484 1 98.62 64 PHE B C 1
ATOM 1119 O O . PHE B 1 64 ? -8.445 -10.82 9.055 1 98.62 64 PHE B O 1
ATOM 1126 N N . VAL B 1 65 ? -7.668 -12.023 7.387 1 98.12 65 VAL B N 1
ATOM 1127 C CA . VAL B 1 65 ? -6.938 -10.922 6.773 1 98.12 65 VAL B CA 1
ATOM 1128 C C . VAL B 1 65 ? -7.918 -9.852 6.293 1 98.12 65 VAL B C 1
ATOM 1130 O O . VAL B 1 65 ? -7.676 -8.656 6.461 1 98.12 65 VAL B O 1
ATOM 1133 N N . ALA B 1 66 ? -9.023 -10.258 5.688 1 98.56 66 ALA B N 1
ATOM 1134 C CA . ALA B 1 66 ? -10.039 -9.312 5.234 1 98.56 66 ALA B CA 1
ATOM 1135 C C . ALA B 1 66 ? -10.594 -8.5 6.398 1 98.56 66 ALA B C 1
ATOM 1137 O O . ALA B 1 66 ? -10.766 -7.281 6.285 1 98.56 66 ALA B O 1
ATOM 1138 N N . VAL B 1 67 ? -10.836 -9.156 7.508 1 98.69 67 VAL B N 1
ATOM 1139 C CA . VAL B 1 67 ? -11.383 -8.492 8.688 1 98.69 67 VAL B CA 1
ATOM 1140 C C . VAL B 1 67 ? -10.383 -7.465 9.219 1 98.69 67 VAL B C 1
ATOM 1142 O O . VAL B 1 67 ? -10.766 -6.355 9.594 1 98.69 67 VAL B O 1
ATOM 1145 N N . ILE B 1 68 ? -9.102 -7.781 9.266 1 98.69 68 ILE B N 1
ATOM 1146 C CA . ILE B 1 68 ? -8.07 -6.844 9.703 1 98.69 68 ILE B CA 1
ATOM 1147 C C . ILE B 1 68 ? -8.094 -5.598 8.828 1 98.69 68 ILE B C 1
ATOM 1149 O O . ILE B 1 68 ? -8.078 -4.473 9.328 1 98.69 68 ILE B O 1
ATOM 1153 N N . GLY B 1 69 ? -8.125 -5.789 7.469 1 98.5 69 GLY B N 1
ATOM 1154 C CA . GLY B 1 69 ? -8.195 -4.656 6.559 1 98.5 69 GLY B CA 1
ATOM 1155 C C . GLY B 1 69 ? -9.391 -3.762 6.812 1 98.5 69 GLY B C 1
ATOM 1156 O O . GLY B 1 69 ? -9.266 -2.537 6.852 1 98.5 69 GLY B O 1
ATOM 1157 N N . ILE B 1 70 ? -10.57 -4.355 7.059 1 98.5 70 ILE B N 1
ATOM 1158 C CA . ILE B 1 70 ? -11.805 -3.623 7.324 1 98.5 70 ILE B CA 1
ATOM 1159 C C . ILE B 1 70 ? -11.672 -2.838 8.625 1 98.5 70 ILE B C 1
ATOM 1161 O O . ILE B 1 70 ? -12.039 -1.663 8.695 1 98.5 70 ILE B O 1
ATOM 1165 N N . LEU B 1 71 ? -11.102 -3.428 9.633 1 98.12 71 LEU B N 1
ATOM 1166 C CA . LEU B 1 71 ? -10.938 -2.77 10.93 1 98.12 71 LEU B CA 1
ATOM 1167 C C . LEU B 1 71 ? -9.969 -1.599 10.82 1 98.12 71 LEU B C 1
ATOM 1169 O O . LEU B 1 71 ? -10.195 -0.542 11.414 1 98.12 71 LEU B O 1
ATOM 1173 N N . LEU B 1 72 ? -8.898 -1.783 10.109 1 98.25 72 LEU B N 1
ATOM 117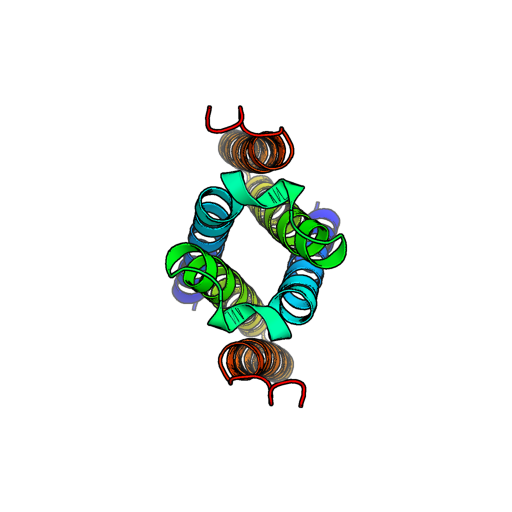4 C CA . LEU B 1 72 ? -7.93 -0.706 9.953 1 98.25 72 LEU B CA 1
ATOM 1175 C C . LEU B 1 72 ? -8.57 0.514 9.297 1 98.25 72 LEU B C 1
ATOM 1177 O O . LEU B 1 72 ? -8.398 1.641 9.773 1 98.25 72 LEU B O 1
ATOM 1181 N N . VAL B 1 73 ? -9.336 0.275 8.25 1 98.06 73 VAL B N 1
ATOM 1182 C CA . VAL B 1 73 ? -10 1.381 7.57 1 98.06 73 VAL B CA 1
ATOM 1183 C C . VAL B 1 73 ? -11.062 1.985 8.484 1 98.06 73 VAL B C 1
ATOM 1185 O O . VAL B 1 73 ? -11.172 3.209 8.594 1 98.06 73 VAL B O 1
ATOM 1188 N N . GLY B 1 74 ? -11.836 1.196 9.102 1 97.25 74 GLY B N 1
ATOM 1189 C CA . GLY B 1 74 ? -12.844 1.692 10.031 1 97.25 74 GLY B CA 1
ATOM 1190 C C . GLY B 1 74 ? -12.266 2.578 11.117 1 97.25 74 GLY B C 1
ATOM 1191 O O . GLY B 1 74 ? -12.773 3.674 11.367 1 97.25 74 GLY B O 1
ATOM 1192 N N . PHE B 1 75 ? -11.195 2.123 11.727 1 96.25 75 PHE B N 1
ATOM 1193 C CA . PHE B 1 75 ? -10.547 2.879 12.789 1 96.25 75 PHE B CA 1
ATOM 1194 C C . PHE B 1 75 ? -9.992 4.195 12.258 1 96.25 75 PHE B C 1
ATOM 1196 O O . PHE B 1 75 ? -9.977 5.199 12.969 1 96.25 75 PHE B O 1
ATOM 1203 N N . LEU B 1 76 ? -9.57 4.105 11.07 1 95.94 76 LEU B N 1
ATOM 1204 C CA . LEU B 1 76 ? -8.969 5.285 10.461 1 95.94 76 LEU B CA 1
ATOM 1205 C C . LEU B 1 76 ? -10.031 6.348 10.172 1 95.94 76 LEU B C 1
ATOM 1207 O O . LEU B 1 76 ? -9.797 7.535 10.406 1 95.94 76 LEU B O 1
ATOM 1211 N N . VAL B 1 77 ? -11.195 5.953 9.711 1 95.75 77 VAL B N 1
ATOM 1212 C CA . VAL B 1 77 ? -12.148 6.926 9.188 1 95.75 77 VAL B CA 1
ATOM 1213 C C . VAL B 1 77 ? -13.031 7.445 10.32 1 95.75 77 VAL B C 1
ATOM 1215 O O . VAL B 1 77 ? -13.703 8.469 10.18 1 95.75 77 VAL B O 1
ATOM 1218 N N . VAL B 1 78 ? -13.039 6.711 11.391 1 93.25 78 VAL B N 1
ATOM 1219 C CA . VAL B 1 78 ? -13.797 7.18 12.539 1 93.25 78 VAL B CA 1
ATOM 1220 C C . VAL B 1 78 ? -12.992 8.242 13.289 1 93.25 78 VAL B C 1
ATOM 1222 O O . VAL B 1 78 ? -11.836 8.023 13.648 1 93.25 78 VAL B O 1
ATOM 1225 N N . PRO B 1 79 ? -13.617 9.445 13.484 1 87.62 79 PRO B N 1
ATOM 1226 C CA . PRO B 1 79 ? -12.883 10.508 14.18 1 87.62 79 PRO B CA 1
ATOM 1227 C C . PRO B 1 79 ? -12.398 10.086 15.562 1 87.62 79 PRO B C 1
ATOM 1229 O O . PRO B 1 79 ? -13.102 9.375 16.281 1 87.62 79 PRO B O 1
ATOM 1232 N N . SER B 1 80 ? -11.141 10.258 15.648 1 80.38 80 SER B N 1
ATOM 1233 C CA . SER B 1 80 ? -10.555 9.969 16.953 1 80.38 80 SER B CA 1
ATOM 1234 C C . SER B 1 80 ? -11.023 10.969 18.016 1 80.3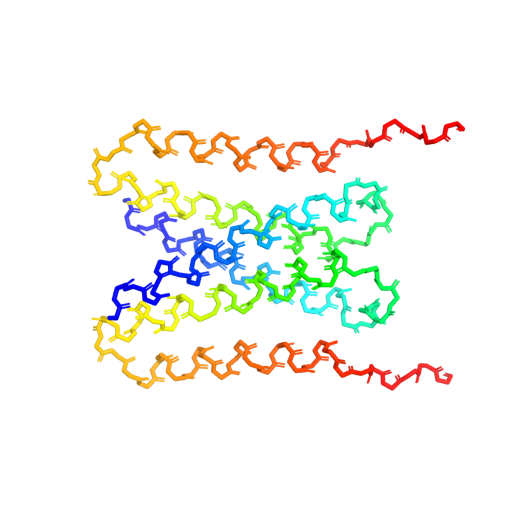8 80 SER B C 1
ATOM 1236 O O . SER B 1 80 ? -11.242 12.141 17.703 1 80.38 80 SER B O 1
ATOM 1238 N N . LYS B 1 81 ? -11.656 10.531 19.141 1 65.06 81 LYS B N 1
ATOM 1239 C CA . LYS B 1 81 ? -12.07 11.406 20.234 1 65.06 81 LYS B CA 1
ATOM 1240 C C . LYS B 1 81 ? -10.992 12.445 20.547 1 65.06 81 LYS B C 1
ATOM 1242 O O . LYS B 1 81 ? -9.828 12.102 20.75 1 65.06 81 LYS B O 1
ATOM 1247 N N . ALA B 1 82 ? -11.055 13.688 20 1 51.62 82 ALA B N 1
ATOM 1248 C CA . ALA B 1 82 ? -10.273 14.891 20.297 1 51.62 82 ALA B CA 1
ATOM 1249 C C . ALA B 1 82 ? -9.758 14.875 21.734 1 51.62 82 ALA B C 1
ATOM 1251 O O . ALA B 1 82 ? -10.352 14.234 22.609 1 51.62 82 ALA B O 1
ATOM 1252 N N . LYS B 1 83 ? -8.367 15.195 21.859 1 49.16 83 LYS B N 1
ATOM 1253 C CA . LYS B 1 83 ? -7.711 15.719 23.062 1 49.16 83 LYS B CA 1
ATOM 1254 C C . LYS B 1 83 ? -8.555 16.797 23.719 1 49.16 83 LYS B C 1
ATOM 1256 O O . LYS B 1 83 ? -8.852 17.828 23.109 1 49.16 83 LYS B O 1
ATOM 1261 N N . ASN B 1 84 ? -9.5 16.641 24.516 1 35.78 84 ASN B N 1
ATOM 1262 C CA . ASN B 1 84 ? -9.633 17.734 25.469 1 35.78 84 ASN B CA 1
ATOM 1263 C C . ASN B 1 84 ? -8.281 18.156 26.047 1 35.78 84 ASN B C 1
ATOM 1265 O O . ASN B 1 84 ? -7.449 17.297 26.359 1 35.78 84 ASN B O 1
#

Foldseek 3Di:
DVVVVVVVLVVLVVVLVCLLVVC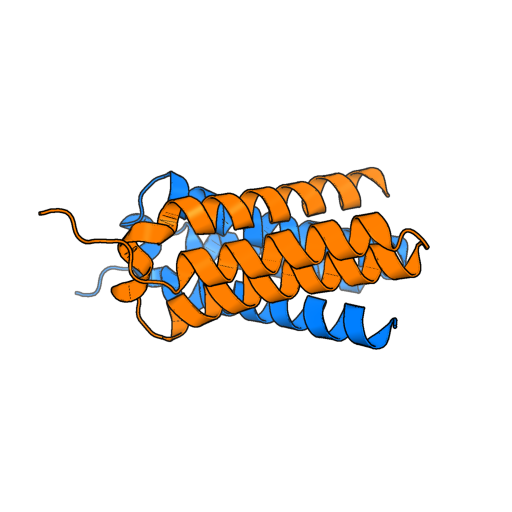LQPQVVDDPVVNCVSLCSLQVSLQVVLVVCVVVPNNPVSVVSNVVSVVSNVSRVDHDPDDD/DVVVVVVVLVVLVVVLVCLLVVCLQPQVVDDPVVNCVSLCSLQVSLQVVLVVVVVVPNNVVSVVSNVVSVVSNVSRVPHDPDDD